Protein AF-Q1H9T3-F1 (afdb_monomer)

Solvent-accessible surface area (backbone atoms only — not comparable to full-atom values): 4826 Å² total; per-residue (Å²): 132,74,70,66,59,57,57,54,52,51,53,49,24,46,49,52,26,45,39,38,77,75,69,66,46,51,59,63,59,51,13,61,74,70,74,48,54,53,69,56,38,56,51,34,34,52,52,34,49,49,54,52,52,51,55,49,52,53,50,51,54,49,49,54,51,52,52,41,43,75,74,67,50,68,84,75,73,75,81,56,85,80,82,109

Structure (mmCIF, N/CA/C/O backbone):
data_AF-Q1H9T3-F1
#
_entry.id   AF-Q1H9T3-F1
#
loop_
_a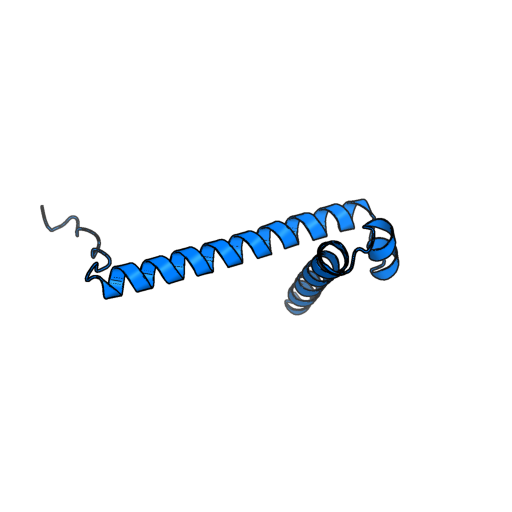tom_site.group_PDB
_atom_site.id
_atom_site.type_symbol
_atom_site.label_atom_id
_atom_site.label_alt_id
_atom_site.label_comp_id
_atom_site.label_asym_id
_atom_site.label_entity_id
_atom_site.label_seq_id
_atom_site.pdbx_PDB_ins_code
_atom_site.Cartn_x
_atom_site.Cartn_y
_atom_site.Cartn_z
_atom_site.occupancy
_atom_site.B_iso_or_equiv
_atom_site.auth_seq_id
_atom_site.auth_comp_id
_atom_site.auth_asym_id
_atom_site.auth_atom_id
_atom_site.pdbx_PDB_model_num
ATOM 1 N N . MET A 1 1 ? 5.922 26.909 -4.022 1.00 40.97 1 MET A N 1
ATOM 2 C CA . MET A 1 1 ? 6.258 25.467 -4.036 1.00 40.97 1 MET A CA 1
ATOM 3 C C . MET A 1 1 ? 5.015 24.755 -4.567 1.00 40.97 1 MET A C 1
ATOM 5 O O . MET A 1 1 ? 3.954 25.005 -4.021 1.00 40.97 1 MET A O 1
ATOM 9 N N . ASN A 1 2 ? 5.082 24.029 -5.689 1.00 47.97 2 ASN A N 1
ATOM 10 C CA . ASN A 1 2 ? 3.888 23.510 -6.384 1.00 47.97 2 ASN A CA 1
ATOM 11 C C . ASN A 1 2 ? 3.329 22.239 -5.711 1.00 47.97 2 ASN A C 1
ATOM 13 O O . ASN A 1 2 ? 3.816 21.143 -5.989 1.00 47.97 2 ASN A O 1
ATOM 17 N N . ASP A 1 3 ? 2.266 22.372 -4.911 1.00 53.44 3 ASP A N 1
ATOM 18 C CA . ASP A 1 3 ? 1.530 21.248 -4.292 1.00 53.44 3 ASP A CA 1
ATOM 19 C C . ASP A 1 3 ? 0.977 20.233 -5.315 1.00 53.44 3 ASP A C 1
ATOM 21 O O . ASP A 1 3 ? 0.879 19.035 -5.044 1.00 53.44 3 ASP A O 1
ATOM 25 N N . PHE A 1 4 ? 0.705 20.673 -6.547 1.00 56.53 4 PHE A N 1
ATOM 26 C CA . PHE A 1 4 ? 0.173 19.824 -7.622 1.00 56.53 4 PHE A CA 1
ATOM 27 C C . PHE A 1 4 ? 1.123 18.698 -8.069 1.00 56.53 4 PHE A C 1
ATOM 29 O O . PHE A 1 4 ? 0.664 17.643 -8.507 1.00 56.53 4 PHE A O 1
ATOM 36 N N . SER A 1 5 ? 2.440 18.882 -7.913 1.00 65.50 5 SER A N 1
ATOM 37 C CA . SER A 1 5 ? 3.447 17.870 -8.276 1.00 65.50 5 SER A CA 1
ATOM 38 C C . SER A 1 5 ? 3.334 16.612 -7.402 1.00 65.50 5 SER A C 1
ATOM 40 O O . SER A 1 5 ? 3.488 15.484 -7.876 1.00 65.50 5 SER A O 1
ATOM 42 N N . HIS A 1 6 ? 2.979 16.787 -6.126 1.00 62.88 6 HIS A N 1
ATOM 43 C CA . HIS A 1 6 ? 2.831 15.684 -5.177 1.00 62.88 6 HIS A CA 1
ATOM 44 C C . HIS A 1 6 ? 1.588 14.834 -5.465 1.00 62.88 6 HIS A C 1
ATOM 46 O O . HIS A 1 6 ? 1.669 13.605 -5.432 1.00 62.88 6 HIS A O 1
ATOM 52 N N . MET A 1 7 ? 0.462 15.465 -5.825 1.00 63.41 7 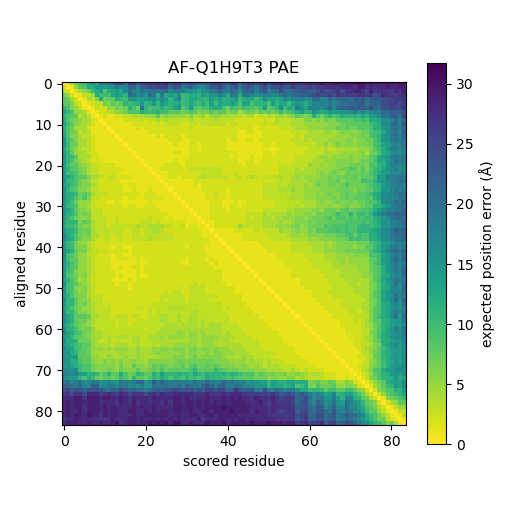MET A N 1
ATOM 53 C CA . MET A 1 7 ? -0.759 14.747 -6.219 1.00 63.41 7 MET A CA 1
ATOM 54 C C . MET A 1 7 ? -0.562 13.929 -7.496 1.00 63.41 7 MET A C 1
ATOM 56 O O . MET A 1 7 ? -1.054 12.803 -7.586 1.00 63.41 7 MET A O 1
ATOM 60 N N . GLN A 1 8 ? 0.167 14.470 -8.475 1.00 82.06 8 GLN A N 1
ATOM 61 C CA . GLN A 1 8 ? 0.479 13.748 -9.706 1.00 82.06 8 GLN A CA 1
ATOM 62 C C . GLN A 1 8 ? 1.343 12.516 -9.415 1.00 82.06 8 GLN A C 1
ATOM 64 O O . GLN A 1 8 ? 1.017 11.417 -9.861 1.00 82.06 8 GLN A O 1
ATOM 69 N N . ARG A 1 9 ? 2.352 12.664 -8.551 1.00 85.31 9 ARG A N 1
ATOM 70 C CA . ARG A 1 9 ? 3.234 11.562 -8.156 1.00 85.31 9 ARG A CA 1
ATOM 71 C C . ARG A 1 9 ? 2.524 10.466 -7.360 1.00 85.31 9 ARG A C 1
ATOM 73 O O . ARG A 1 9 ? 2.835 9.293 -7.532 1.00 85.31 9 ARG A O 1
ATOM 80 N N . HIS A 1 10 ? 1.574 10.815 -6.494 1.00 88.94 10 HIS A N 1
ATOM 81 C CA . HIS A 1 10 ? 0.774 9.814 -5.781 1.00 88.94 10 HIS A CA 1
ATOM 82 C C . HIS A 1 10 ? -0.092 8.995 -6.753 1.00 88.94 10 HIS A C 1
ATOM 84 O O . HIS A 1 10 ? -0.062 7.765 -6.718 1.00 88.94 10 HIS A O 1
ATOM 90 N N . LYS A 1 11 ? -0.777 9.655 -7.700 1.00 91.19 11 LYS A N 1
ATOM 91 C CA . LYS A 1 11 ? -1.545 8.959 -8.749 1.00 91.19 11 LYS A CA 1
ATOM 92 C C . LYS A 1 11 ? -0.668 8.045 -9.606 1.00 91.19 11 LYS A C 1
ATOM 94 O O . LYS A 1 11 ? -1.082 6.940 -9.939 1.00 91.19 11 LYS A O 1
ATOM 99 N N . GLU A 1 12 ? 0.543 8.481 -9.935 1.00 92.62 12 GLU A N 1
ATOM 100 C CA . GLU A 1 12 ? 1.522 7.675 -10.668 1.00 92.62 12 GLU A CA 1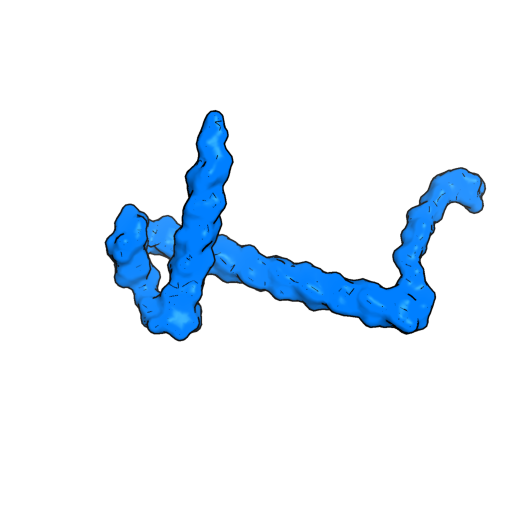
ATOM 101 C C . GLU A 1 12 ? 1.924 6.402 -9.902 1.00 92.62 12 GLU A C 1
ATOM 103 O O . GLU A 1 12 ? 1.971 5.323 -10.492 1.00 92.62 12 GLU A O 1
ATOM 108 N N . LYS A 1 13 ? 2.148 6.484 -8.585 1.00 95.00 13 LYS A N 1
ATOM 109 C CA . LYS A 1 13 ? 2.435 5.299 -7.755 1.00 95.00 13 LYS A CA 1
ATOM 110 C C . LYS A 1 13 ? 1.270 4.311 -7.733 1.00 95.00 13 LYS A C 1
ATOM 112 O O . LYS A 1 13 ? 1.492 3.114 -7.896 1.00 95.00 13 LYS A O 1
ATOM 117 N N . LEU A 1 14 ? 0.039 4.805 -7.585 1.00 96.00 14 LEU A N 1
ATOM 118 C CA . LEU A 1 14 ? -1.159 3.961 -7.630 1.00 96.00 14 LEU A CA 1
ATOM 119 C C . LEU A 1 14 ? -1.346 3.311 -9.006 1.00 96.00 14 LEU A C 1
ATOM 121 O O . LEU A 1 14 ? -1.680 2.134 -9.092 1.00 96.00 14 LEU A O 1
ATOM 125 N N . MET A 1 15 ? -1.060 4.035 -10.089 1.00 95.38 15 MET A N 1
ATOM 126 C CA . MET A 1 15 ? -1.078 3.462 -11.436 1.00 95.38 15 MET A CA 1
ATOM 127 C C . MET A 1 15 ? -0.042 2.342 -11.581 1.00 95.38 15 MET A C 1
ATOM 129 O O . MET A 1 15 ? -0.362 1.276 -12.100 1.00 95.38 15 MET A O 1
ATOM 133 N N . ALA A 1 16 ? 1.185 2.551 -11.094 1.00 96.62 16 ALA A N 1
ATOM 134 C CA . ALA A 1 16 ? 2.219 1.520 -11.098 1.00 96.62 16 ALA A CA 1
ATOM 135 C C . ALA A 1 16 ? 1.811 0.279 -10.289 1.00 96.62 16 ALA A C 1
ATOM 137 O O . ALA A 1 16 ? 2.100 -0.842 -10.709 1.00 96.62 16 ALA A O 1
ATOM 138 N N . TYR A 1 17 ? 1.129 0.478 -9.158 1.00 97.44 17 TYR A N 1
ATOM 139 C CA . TYR A 1 17 ? 0.556 -0.601 -8.360 1.00 97.44 17 TYR A CA 1
ATOM 140 C C . TYR A 1 17 ? -0.457 -1.413 -9.170 1.00 97.44 17 TYR A C 1
ATOM 142 O O . TYR A 1 17 ? -0.201 -2.588 -9.402 1.00 97.44 17 TYR A O 1
ATOM 150 N N . VAL A 1 18 ? -1.514 -0.782 -9.698 1.00 97.38 18 VAL A N 1
ATOM 151 C CA . VAL A 1 18 ? -2.573 -1.455 -10.482 1.00 97.38 18 VAL A CA 1
ATOM 152 C C . VAL A 1 18 ? -1.994 -2.191 -11.691 1.00 97.38 18 VAL A C 1
ATOM 154 O O . VAL A 1 18 ? -2.306 -3.357 -11.933 1.00 97.38 18 VAL A O 1
ATOM 157 N N . LEU A 1 19 ? -1.084 -1.547 -12.431 1.00 96.94 19 LEU A N 1
ATOM 158 C CA . LEU A 1 19 ? -0.431 -2.176 -13.580 1.00 96.94 19 LEU A CA 1
ATOM 159 C C . LEU A 1 19 ? 0.324 -3.451 -13.182 1.00 96.94 19 LEU A C 1
ATOM 161 O O . LEU A 1 19 ? 0.357 -4.409 -13.952 1.00 96.94 19 LEU A O 1
ATOM 165 N N . HIS A 1 20 ? 0.935 -3.471 -11.998 1.00 97.19 20 HIS A N 1
ATOM 166 C CA . HIS A 1 20 ? 1.692 -4.621 -11.528 1.00 97.19 20 HIS A CA 1
ATOM 167 C C . HIS A 1 20 ? 0.807 -5.720 -10.933 1.00 97.19 20 HIS A C 1
ATOM 169 O O . HIS A 1 20 ? 0.978 -6.885 -11.288 1.00 97.19 20 HIS A O 1
ATOM 175 N N . THR A 1 21 ? -0.098 -5.365 -10.020 1.00 96.31 21 THR A N 1
ATOM 176 C CA . THR A 1 21 ? -0.860 -6.320 -9.202 1.00 96.31 21 THR A CA 1
ATOM 177 C C . 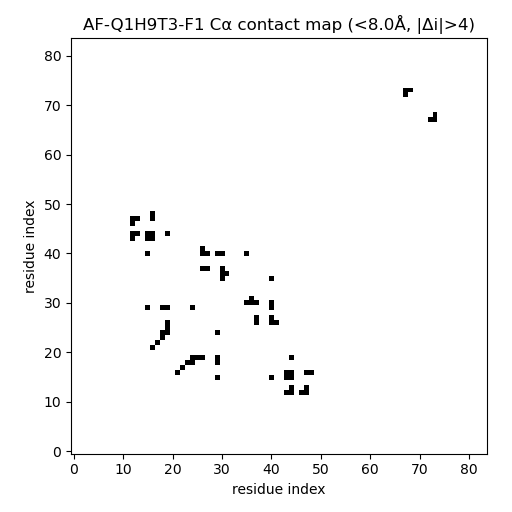THR A 1 21 ? -2.112 -6.830 -9.899 1.00 96.31 21 THR A C 1
ATOM 179 O O . THR A 1 21 ? -2.452 -7.998 -9.736 1.00 96.31 21 THR A O 1
ATOM 182 N N . GLU A 1 22 ? -2.771 -5.993 -10.699 1.00 95.69 22 GLU A N 1
ATOM 183 C CA . GLU A 1 22 ? -4.039 -6.337 -11.346 1.00 95.69 22 GLU A CA 1
ATOM 184 C C . GLU A 1 22 ? -3.843 -6.674 -12.825 1.00 95.69 22 GLU A C 1
ATOM 186 O O . GLU A 1 22 ? -4.473 -7.593 -13.342 1.00 95.69 22 GLU A O 1
ATOM 191 N N . PHE A 1 23 ? -2.964 -5.945 -13.525 1.00 96.62 23 PHE A N 1
ATOM 192 C CA . PHE A 1 23 ? -2.801 -6.103 -14.979 1.00 96.62 23 PHE A CA 1
ATOM 193 C C . PHE A 1 23 ? -1.590 -6.973 -15.363 1.00 96.62 23 PHE A C 1
ATOM 195 O O . PHE A 1 23 ? -1.381 -7.258 -16.541 1.00 96.62 23 PHE A O 1
ATOM 202 N N . GLY A 1 24 ? -0.780 -7.405 -14.389 1.00 95.69 24 GLY A N 1
ATOM 203 C CA . GLY A 1 24 ? 0.308 -8.369 -14.595 1.00 95.69 24 GLY A CA 1
ATOM 204 C C . GLY A 1 24 ? 1.554 -7.826 -15.304 1.00 95.69 24 GLY A C 1
ATOM 205 O O . GLY A 1 24 ? 2.409 -8.604 -15.735 1.00 95.69 24 GLY A O 1
ATOM 206 N N . TYR A 1 25 ? 1.710 -6.505 -15.430 1.00 95.94 25 TYR A N 1
ATOM 207 C CA . TYR A 1 25 ? 2.920 -5.927 -16.010 1.00 95.94 25 TYR A CA 1
ATOM 208 C C . TYR A 1 25 ? 4.134 -6.122 -15.092 1.00 95.94 25 TYR A C 1
ATOM 210 O O . TYR A 1 25 ? 4.077 -6.003 -13.865 1.00 95.94 25 TYR A O 1
ATOM 218 N N . THR A 1 26 ? 5.297 -6.355 -15.701 1.00 95.75 26 THR A N 1
ATOM 219 C CA . THR A 1 26 ? 6.563 -6.425 -14.961 1.00 95.75 26 THR A CA 1
ATOM 220 C C . THR A 1 26 ? 7.005 -5.040 -14.485 1.00 95.75 26 THR A C 1
ATOM 222 O O . THR A 1 26 ? 6.802 -4.034 -15.168 1.00 95.75 26 THR A O 1
ATOM 225 N N . LYS A 1 27 ? 7.729 -4.973 -13.362 1.00 93.62 27 LYS A N 1
ATOM 226 C CA . LYS A 1 27 ? 8.316 -3.712 -12.867 1.00 93.62 27 LYS A CA 1
ATOM 227 C C . LYS A 1 27 ? 9.179 -3.027 -13.931 1.00 93.62 27 LYS A C 1
ATOM 229 O O . LYS A 1 27 ? 9.111 -1.815 -14.094 1.00 93.62 27 LYS A O 1
ATOM 234 N N . SER A 1 28 ? 9.936 -3.801 -14.709 1.00 94.88 28 SER A N 1
ATOM 235 C CA . SER A 1 28 ? 10.785 -3.272 -15.780 1.00 94.88 28 SER A CA 1
ATOM 236 C C . SER A 1 28 ? 9.989 -2.660 -16.939 1.00 94.88 28 SER A C 1
ATOM 238 O O . SER A 1 28 ? 10.412 -1.639 -17.477 1.00 94.88 28 SER A O 1
ATOM 240 N N . SER A 1 29 ? 8.844 -3.234 -17.332 1.00 95.38 29 SER A N 1
ATOM 241 C CA . SER A 1 29 ? 7.990 -2.646 -18.378 1.00 95.38 29 SER A CA 1
ATOM 242 C C . SER A 1 29 ? 7.313 -1.360 -17.910 1.00 95.38 29 SER A C 1
ATOM 244 O O . SER A 1 29 ? 7.286 -0.384 -18.656 1.00 95.38 29 SER A O 1
ATOM 246 N N . ILE A 1 30 ? 6.842 -1.325 -16.660 1.00 94.88 30 ILE A N 1
ATOM 247 C CA . ILE A 1 30 ? 6.219 -0.126 -16.084 1.00 94.88 30 ILE A CA 1
ATOM 248 C C . ILE A 1 30 ? 7.277 0.979 -15.923 1.00 94.88 30 ILE A C 1
ATOM 250 O O . ILE A 1 30 ? 7.032 2.124 -16.287 1.00 94.88 30 ILE A O 1
ATOM 254 N N . ALA A 1 31 ? 8.488 0.645 -15.458 1.00 94.50 31 ALA A N 1
ATOM 255 C CA . ALA A 1 31 ? 9.594 1.597 -15.318 1.00 94.50 31 ALA A CA 1
ATOM 256 C C . ALA A 1 31 ? 9.952 2.274 -16.653 1.00 94.50 31 ALA A C 1
ATOM 258 O O . ALA A 1 31 ? 10.132 3.490 -16.700 1.00 94.50 31 ALA A O 1
ATOM 259 N N . LYS A 1 32 ? 9.972 1.505 -17.754 1.00 94.62 32 LYS A N 1
ATOM 260 C CA . LYS A 1 32 ? 10.157 2.037 -19.114 1.00 94.62 32 LYS A CA 1
ATOM 261 C C . LYS A 1 32 ? 9.015 2.966 -19.531 1.00 94.62 32 LYS A C 1
ATOM 263 O O . LYS A 1 32 ? 9.286 4.057 -20.023 1.00 94.62 32 LYS A O 1
ATOM 268 N N . LEU A 1 33 ? 7.763 2.551 -19.317 1.00 91.50 33 LEU A N 1
ATOM 269 C CA . LEU A 1 33 ? 6.572 3.342 -19.650 1.00 91.50 33 LEU A CA 1
ATOM 270 C C . LEU A 1 33 ? 6.571 4.693 -18.922 1.00 91.50 33 LEU A C 1
ATOM 272 O O . LEU A 1 33 ? 6.326 5.732 -19.529 1.00 91.50 33 LEU A O 1
ATOM 276 N N . MET A 1 34 ? 6.891 4.670 -17.630 1.00 91.50 34 MET A N 1
ATOM 277 C CA . MET A 1 34 ? 6.853 5.838 -16.749 1.00 91.50 34 MET A CA 1
ATOM 278 C C . MET A 1 34 ? 8.170 6.622 -16.719 1.00 91.50 34 MET A C 1
ATOM 280 O O . MET A 1 34 ? 8.268 7.621 -16.015 1.00 91.50 34 MET A O 1
ATOM 284 N N . LYS A 1 35 ? 9.180 6.190 -17.487 1.00 93.00 35 LYS A N 1
ATOM 285 C CA . LYS A 1 35 ? 10.505 6.824 -17.591 1.00 93.00 35 LYS A CA 1
ATOM 286 C C . LYS A 1 35 ? 11.202 7.015 -16.233 1.00 93.00 35 LYS A C 1
ATOM 288 O O . LYS A 1 35 ? 11.854 8.032 -16.009 1.00 93.00 35 LYS A O 1
ATOM 293 N N . ILE A 1 36 ? 11.096 6.026 -15.342 1.00 91.31 36 ILE A N 1
ATOM 294 C CA . ILE A 1 36 ? 11.814 5.996 -14.056 1.00 91.31 36 ILE A CA 1
ATOM 295 C C . ILE A 1 36 ? 12.714 4.764 -13.945 1.00 91.31 36 ILE A C 1
ATOM 297 O O . ILE A 1 36 ? 12.585 3.811 -14.713 1.00 91.31 36 ILE A O 1
ATOM 301 N N . SER A 1 37 ? 13.643 4.763 -12.986 1.00 91.00 37 SER A N 1
ATOM 302 C CA . SER A 1 37 ? 14.527 3.612 -12.785 1.00 91.00 37 SER A CA 1
ATOM 303 C C . SER A 1 37 ? 13.760 2.390 -12.247 1.00 91.00 37 SER A C 1
ATOM 305 O O . SER A 1 37 ? 12.786 2.544 -11.502 1.00 91.00 37 SER A O 1
ATOM 307 N N . PRO A 1 38 ? 14.198 1.153 -12.557 1.00 87.19 38 PRO A N 1
ATOM 308 C CA . PRO A 1 38 ? 13.596 -0.059 -11.999 1.00 87.19 38 PRO A CA 1
ATOM 309 C C . PRO A 1 38 ? 13.616 -0.107 -10.463 1.00 87.19 38 PRO A C 1
ATOM 311 O O . PRO A 1 38 ? 12.681 -0.620 -9.849 1.00 87.19 38 PRO A O 1
ATOM 314 N N . GLN A 1 39 ? 14.653 0.451 -9.831 1.00 91.88 39 GLN A N 1
ATOM 315 C CA . GLN A 1 39 ? 14.760 0.552 -8.374 1.00 91.88 39 GLN A CA 1
ATOM 316 C C . GLN A 1 39 ? 13.675 1.474 -7.811 1.00 91.88 39 GLN A C 1
ATOM 318 O O . GLN A 1 39 ? 12.959 1.089 -6.886 1.00 91.88 39 GLN A O 1
ATOM 323 N N . GLN A 1 40 ? 13.503 2.656 -8.413 1.00 93.19 40 GLN A N 1
ATOM 324 C CA . GLN A 1 40 ? 12.461 3.601 -8.020 1.00 93.19 40 GLN A CA 1
ATOM 325 C C . GLN A 1 40 ? 11.061 3.014 -8.247 1.00 93.19 40 GLN A C 1
ATOM 327 O O . GLN A 1 40 ? 10.186 3.186 -7.404 1.00 93.19 40 GLN A O 1
ATOM 332 N N . MET A 1 41 ? 10.860 2.252 -9.325 1.00 94.88 41 MET A N 1
ATOM 333 C CA . MET A 1 41 ? 9.607 1.534 -9.576 1.00 94.88 41 MET A CA 1
ATOM 334 C C . MET A 1 41 ? 9.297 0.505 -8.481 1.00 94.88 41 MET A C 1
ATOM 336 O O . MET A 1 41 ? 8.172 0.421 -7.991 1.00 94.88 41 MET A O 1
ATOM 340 N N . GLY A 1 42 ? 10.305 -0.263 -8.057 1.00 94.19 42 GLY A N 1
ATOM 341 C CA . GLY A 1 42 ? 10.160 -1.207 -6.950 1.00 94.19 42 GLY A CA 1
ATOM 342 C C . GLY A 1 42 ? 9.750 -0.528 -5.641 1.00 94.19 42 GLY A C 1
ATOM 343 O O . GLY A 1 42 ? 8.912 -1.065 -4.918 1.00 94.19 42 GLY A O 1
ATOM 344 N N . GLN A 1 43 ? 10.304 0.653 -5.360 1.00 95.62 43 GLN A N 1
ATOM 345 C CA . GLN A 1 43 ? 9.918 1.469 -4.209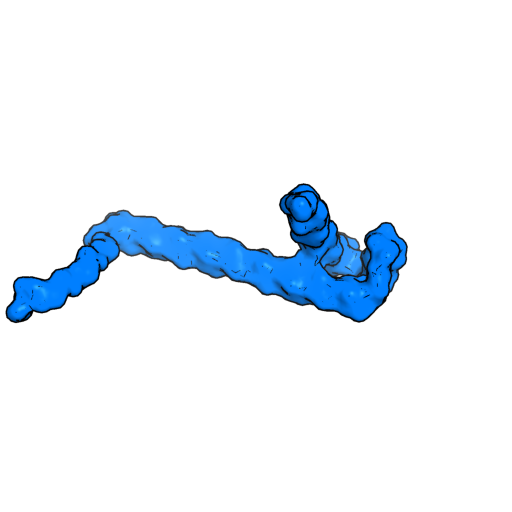 1.00 95.62 43 GLN A CA 1
ATOM 346 C C . GLN A 1 43 ? 8.477 1.981 -4.334 1.00 95.62 43 GLN A C 1
ATOM 348 O O . GLN A 1 43 ? 7.705 1.833 -3.394 1.00 95.62 43 GLN A O 1
ATOM 353 N N . TRP A 1 44 ? 8.096 2.524 -5.493 1.00 95.94 44 TRP A N 1
ATOM 354 C CA . TRP A 1 44 ? 6.756 3.070 -5.729 1.00 95.94 44 TRP A CA 1
ATOM 355 C C . TRP A 1 44 ? 5.652 2.041 -5.520 1.00 95.94 44 TRP A C 1
ATOM 357 O O . TRP A 1 44 ? 4.682 2.323 -4.825 1.00 95.94 44 TRP A O 1
ATOM 367 N N . ILE A 1 45 ? 5.824 0.839 -6.072 1.00 96.00 45 ILE A N 1
ATOM 368 C CA . ILE A 1 45 ? 4.857 -0.251 -5.912 1.00 96.00 45 ILE A CA 1
ATOM 369 C C . ILE A 1 45 ? 4.727 -0.651 -4.438 1.00 96.00 45 ILE A C 1
ATOM 371 O O . ILE A 1 45 ? 3.622 -0.906 -3.970 1.00 96.00 45 ILE A O 1
ATOM 375 N N . ARG A 1 46 ? 5.840 -0.688 -3.690 1.00 96.19 46 ARG A N 1
ATOM 376 C CA . ARG A 1 46 ? 5.820 -1.027 -2.260 1.00 96.19 46 ARG A CA 1
ATOM 377 C C . ARG A 1 46 ? 5.096 0.038 -1.436 1.00 96.19 46 ARG A C 1
ATOM 379 O O . ARG A 1 46 ? 4.271 -0.307 -0.601 1.00 96.19 46 ARG A O 1
ATOM 386 N N . GLU A 1 47 ? 5.394 1.312 -1.679 1.00 96.00 47 GLU A N 1
ATOM 387 C CA . GLU A 1 47 ? 4.731 2.433 -1.004 1.00 96.00 47 GLU A CA 1
ATOM 388 C C . GLU A 1 47 ? 3.228 2.445 -1.290 1.00 96.00 47 GLU A C 1
ATOM 390 O O . GLU A 1 47 ? 2.435 2.514 -0.358 1.00 96.00 47 GLU A O 1
ATOM 395 N N . ALA A 1 48 ? 2.835 2.283 -2.556 1.00 96.56 48 ALA A N 1
ATOM 396 C CA . ALA A 1 48 ? 1.429 2.191 -2.934 1.00 96.56 48 ALA A CA 1
ATOM 397 C C . ALA A 1 48 ? 0.727 0.990 -2.281 1.00 96.56 48 ALA A C 1
ATOM 399 O O . ALA A 1 48 ? -0.403 1.129 -1.825 1.00 96.56 48 ALA A O 1
ATOM 400 N N . ASN A 1 49 ? 1.394 -0.166 -2.172 1.00 96.69 49 ASN A N 1
ATOM 401 C CA . ASN A 1 49 ? 0.837 -1.320 -1.466 1.00 96.69 49 ASN A CA 1
ATOM 402 C C . ASN A 1 49 ? 0.550 -1.001 0.009 1.00 96.69 49 ASN A C 1
ATOM 404 O O . ASN A 1 49 ? -0.547 -1.278 0.485 1.00 96.69 49 ASN A O 1
ATOM 408 N N . TYR A 1 50 ? 1.493 -0.363 0.713 1.00 97.38 50 TYR A N 1
ATOM 409 C CA . TYR A 1 50 ? 1.263 0.068 2.095 1.00 97.38 50 TYR A CA 1
ATOM 410 C C . TYR A 1 50 ? 0.122 1.080 2.203 1.00 97.38 50 TYR A C 1
ATOM 412 O O . TYR A 1 50 ? -0.705 0.970 3.100 1.00 97.38 50 TYR A O 1
ATOM 420 N N . GLU A 1 51 ? 0.040 2.048 1.290 1.00 95.31 51 GLU A N 1
ATOM 421 C CA . GLU A 1 51 ? -1.059 3.019 1.269 1.00 95.31 51 GLU A CA 1
ATOM 422 C C . GLU A 1 51 ? -2.419 2.328 1.066 1.00 95.31 51 GLU A C 1
ATOM 424 O O . GLU A 1 51 ? -3.393 2.675 1.736 1.00 95.31 51 GLU A O 1
ATOM 429 N N . VAL A 1 52 ? -2.504 1.328 0.184 1.00 95.88 52 VAL A N 1
ATOM 430 C CA . VAL A 1 52 ? -3.728 0.541 -0.040 1.00 95.88 52 VAL A CA 1
ATOM 431 C C . VAL A 1 52 ? -4.109 -0.259 1.208 1.00 95.88 52 VAL A C 1
ATOM 433 O O . VAL A 1 52 ? -5.265 -0.193 1.633 1.00 95.88 52 VAL A O 1
ATOM 436 N N . GLU A 1 53 ? -3.152 -0.957 1.825 1.00 96.19 53 GLU A N 1
ATOM 437 C CA . GLU A 1 53 ? -3.365 -1.729 3.057 1.00 96.19 53 GLU A CA 1
ATOM 438 C C . GLU A 1 53 ? -3.816 -0.832 4.216 1.00 96.19 53 GLU A C 1
ATOM 440 O O . GLU A 1 53 ? -4.824 -1.119 4.860 1.00 96.19 53 GLU A O 1
ATOM 445 N N . ILE A 1 54 ? -3.139 0.300 4.439 1.00 96.31 54 ILE A N 1
ATOM 446 C CA . ILE A 1 54 ? -3.503 1.278 5.475 1.00 96.31 54 ILE A CA 1
ATOM 447 C C . ILE A 1 54 ? -4.928 1.780 5.257 1.00 96.31 54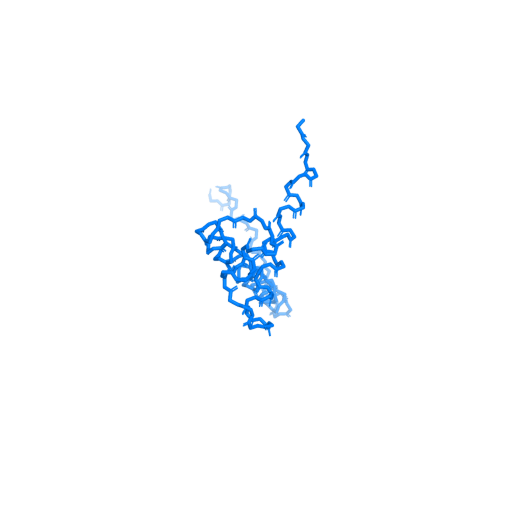 ILE A C 1
ATOM 449 O O . ILE A 1 54 ? -5.719 1.807 6.197 1.00 96.31 54 ILE A O 1
ATOM 453 N N . ASN A 1 55 ? -5.280 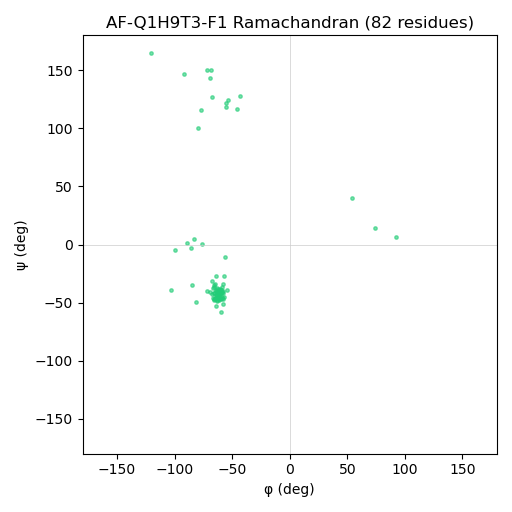2.152 4.025 1.00 95.81 55 ASN A N 1
ATOM 454 C CA . ASN A 1 55 ? -6.627 2.623 3.719 1.00 95.81 55 ASN A CA 1
ATOM 455 C C . ASN A 1 55 ? -7.684 1.523 3.917 1.00 95.81 55 ASN A C 1
ATOM 457 O O . ASN A 1 55 ? -8.804 1.833 4.322 1.00 95.81 55 ASN A O 1
ATOM 461 N N . SER A 1 56 ? -7.360 0.252 3.649 1.00 95.88 56 SER A N 1
ATOM 462 C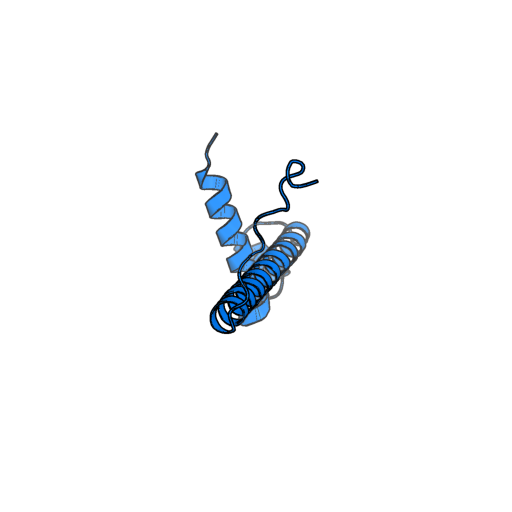 CA . SER A 1 56 ? -8.257 -0.872 3.962 1.00 95.88 56 SER A CA 1
ATOM 463 C C . SER A 1 56 ? -8.468 -1.005 5.463 1.00 95.88 56 SER A C 1
ATOM 465 O O . SER A 1 56 ? -9.604 -0.929 5.928 1.00 95.88 56 SER A O 1
ATOM 467 N N . LEU A 1 57 ? -7.376 -1.076 6.225 1.00 97.44 57 LEU A N 1
ATOM 468 C CA . LEU A 1 57 ? -7.410 -1.205 7.680 1.00 97.44 57 LEU A CA 1
ATOM 469 C C . LEU A 1 57 ? -8.159 -0.042 8.337 1.00 97.44 57 LEU A C 1
ATOM 471 O O . LEU A 1 57 ? -8.955 -0.248 9.247 1.00 97.44 57 LEU A O 1
ATOM 475 N N . GLN A 1 58 ? -7.964 1.187 7.858 1.00 97.69 58 GLN A N 1
ATOM 476 C CA . GLN A 1 58 ? -8.698 2.353 8.352 1.00 97.69 58 GLN A CA 1
ATOM 477 C C . GLN A 1 58 ? -10.206 2.236 8.110 1.00 97.69 58 GLN A C 1
ATOM 479 O O . GLN A 1 58 ? -10.988 2.586 8.996 1.00 97.69 58 GLN A O 1
ATOM 484 N N . ARG A 1 59 ? -10.629 1.734 6.941 1.00 97.75 59 ARG A N 1
ATOM 485 C CA . ARG A 1 59 ? -12.050 1.484 6.653 1.00 97.75 59 ARG A CA 1
ATOM 486 C C . ARG A 1 59 ? -12.622 0.387 7.546 1.00 97.75 59 ARG A C 1
ATOM 488 O O . ARG A 1 59 ? -13.727 0.557 8.048 1.00 97.75 59 ARG A O 1
ATOM 495 N N . GLU A 1 60 ? -11.876 -0.688 7.776 1.00 97.56 60 GLU A N 1
ATOM 496 C CA . GLU A 1 60 ? -12.279 -1.787 8.662 1.00 97.56 60 GLU A CA 1
ATOM 497 C C . GL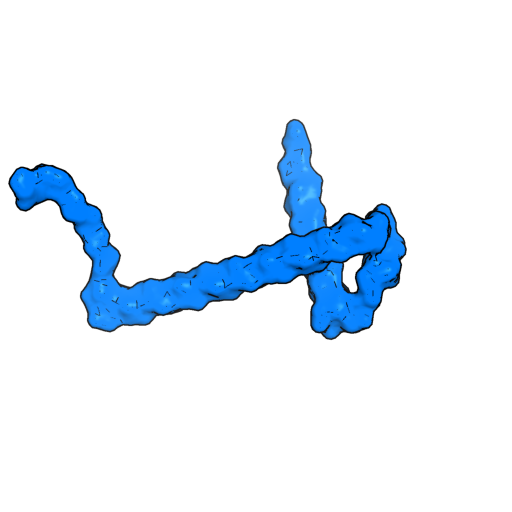U A 1 60 ? -12.433 -1.310 10.111 1.00 97.56 60 GLU A C 1
ATOM 499 O O . GLU A 1 60 ? -13.479 -1.513 10.725 1.00 97.56 60 GLU A O 1
ATOM 504 N N . VAL A 1 61 ? -11.445 -0.578 10.634 1.00 96.56 61 VAL A N 1
ATOM 505 C CA . VAL A 1 61 ? -11.506 0.034 11.972 1.00 96.56 61 VAL A CA 1
ATOM 506 C C . VAL A 1 61 ? -12.683 1.002 12.081 1.00 96.56 61 VAL A C 1
ATOM 508 O O . VAL A 1 61 ? -13.381 1.021 13.096 1.00 96.56 61 VAL A O 1
ATOM 511 N N . PHE A 1 62 ? -12.928 1.808 11.047 1.00 96.19 62 PHE A N 1
ATOM 512 C CA . PHE A 1 62 ? -14.076 2.708 11.024 1.00 96.19 62 PHE A CA 1
ATOM 513 C C . PHE A 1 62 ? -15.404 1.940 11.043 1.00 96.19 62 PHE A C 1
ATOM 515 O O . PHE A 1 62 ? -16.294 2.315 11.804 1.00 96.19 62 PHE A O 1
ATOM 522 N N . GLY A 1 63 ? -15.524 0.862 10.264 1.00 96.38 63 GLY A N 1
ATOM 523 C CA . GLY A 1 63 ? -16.691 -0.023 10.266 1.00 96.38 63 GLY A CA 1
ATOM 524 C C . GLY A 1 63 ? -16.958 -0.609 11.651 1.00 96.38 63 GLY A C 1
ATOM 525 O O . GLY A 1 63 ? -18.038 -0.407 12.201 1.00 96.38 63 GLY A O 1
ATOM 526 N N . LEU A 1 64 ? -15.934 -1.197 12.274 1.00 96.31 64 LEU A N 1
ATOM 527 C CA . LEU A 1 64 ? -16.018 -1.732 13.637 1.00 96.31 64 LEU A CA 1
ATOM 528 C C . LEU A 1 64 ? -16.434 -0.667 14.655 1.00 96.31 64 LEU A C 1
ATOM 530 O O . LEU A 1 64 ? -17.246 -0.927 15.540 1.00 96.31 64 LEU A O 1
ATOM 534 N N . LYS A 1 65 ? -15.924 0.563 14.525 1.00 95.00 65 LYS A N 1
ATOM 535 C CA . LYS A 1 65 ? -16.341 1.675 15.387 1.00 95.00 65 LYS A CA 1
ATOM 536 C C . LYS A 1 65 ? -17.837 1.971 15.244 1.00 95.00 65 LYS A C 1
ATOM 538 O O . LYS A 1 65 ? -18.492 2.212 16.255 1.00 95.00 65 LYS A O 1
ATOM 543 N N . GLN A 1 66 ? -18.375 1.961 14.024 1.00 94.88 66 GLN A N 1
ATOM 544 C CA . GLN A 1 66 ? -19.810 2.165 13.801 1.00 94.88 66 GLN A CA 1
ATOM 545 C C . GLN A 1 66 ? -20.642 1.016 14.378 1.00 94.88 66 GLN A C 1
ATOM 547 O O . GLN A 1 66 ? -21.653 1.275 15.027 1.00 94.88 66 GLN A O 1
ATOM 552 N N . GLU A 1 67 ? -20.204 -0.232 14.204 1.00 95.38 67 GLU A N 1
ATOM 553 C CA . GLU A 1 67 ? -20.869 -1.409 14.780 1.00 95.38 67 GLU A CA 1
ATOM 554 C C . GLU A 1 67 ? -20.918 -1.335 16.311 1.00 95.38 67 GLU A C 1
ATOM 556 O O . GLU A 1 67 ? -21.980 -1.492 16.910 1.00 95.38 67 GLU A O 1
ATOM 561 N N . LEU A 1 68 ? -19.799 -0.998 16.957 1.00 94.19 68 LEU A N 1
ATOM 562 C CA . LEU A 1 68 ? -19.748 -0.803 18.407 1.00 94.19 68 LEU A CA 1
ATOM 563 C C . LEU A 1 68 ? -20.705 0.307 18.867 1.00 94.19 68 LEU A C 1
ATOM 565 O O . LEU A 1 68 ? -21.421 0.134 19.852 1.00 94.19 68 LEU A O 1
ATOM 569 N N . MET A 1 69 ? -20.780 1.420 18.135 1.00 91.75 69 MET A N 1
ATOM 570 C CA . MET A 1 69 ? -21.729 2.494 18.446 1.00 91.75 69 MET A CA 1
ATOM 571 C C . MET A 1 69 ? -23.189 2.039 18.338 1.00 91.75 69 MET A C 1
ATOM 573 O O . MET A 1 69 ? -24.002 2.410 19.183 1.00 91.75 69 MET A O 1
ATOM 577 N N . GLN A 1 70 ? -23.525 1.207 17.349 1.00 92.81 70 GLN A N 1
ATOM 578 C CA . GLN A 1 70 ? -24.868 0.629 17.202 1.00 92.81 70 GLN A CA 1
ATOM 579 C C . GLN A 1 70 ? -25.211 -0.356 18.325 1.00 92.81 70 GLN A C 1
ATOM 581 O O . GLN A 1 70 ? -26.365 -0.436 18.738 1.00 92.81 70 GLN A O 1
ATOM 586 N N . LEU A 1 71 ? -24.212 -1.062 18.859 1.00 94.56 71 LEU A N 1
ATOM 587 C CA . LEU A 1 71 ? -24.354 -1.943 20.020 1.00 94.56 71 LEU A CA 1
ATOM 588 C C . LEU A 1 71 ? -24.441 -1.183 21.359 1.00 94.56 71 LEU A C 1
ATOM 590 O O . LEU A 1 71 ? -24.575 -1.809 22.409 1.00 94.56 71 LEU A O 1
ATOM 594 N N . GLY A 1 72 ? -24.386 0.153 21.342 1.00 89.38 72 GLY A N 1
ATOM 595 C CA . GLY A 1 72 ? -24.520 0.998 22.531 1.00 89.38 72 GLY A CA 1
ATOM 596 C C . GLY A 1 72 ? -23.199 1.350 23.218 1.00 89.38 72 GLY A C 1
ATOM 597 O O . GLY A 1 72 ? -23.219 1.993 24.268 1.00 89.38 72 GLY A O 1
ATOM 598 N N . TYR A 1 73 ? -22.051 0.988 22.636 1.00 88.94 73 TYR A N 1
ATOM 599 C CA . TYR A 1 73 ? -20.755 1.460 23.118 1.00 88.94 73 TYR A CA 1
ATOM 600 C C . TYR A 1 73 ? -20.536 2.907 22.669 1.00 88.94 73 TYR A C 1
ATOM 602 O O . TYR A 1 73 ? -20.416 3.202 21.481 1.00 88.94 73 TYR A O 1
ATOM 610 N N . SER A 1 74 ? -20.450 3.832 23.618 1.00 78.19 74 SER A N 1
ATOM 611 C CA . SER A 1 74 ? -20.032 5.203 23.341 1.00 78.19 74 SER A CA 1
ATOM 612 C C . SER A 1 74 ? -18.515 5.337 23.516 1.00 78.19 74 SER A C 1
ATOM 614 O O . SER A 1 74 ? -17.928 4.676 24.377 1.00 78.19 74 SER A O 1
ATOM 616 N N . PRO A 1 75 ? -17.842 6.190 22.721 1.00 76.81 75 PRO A N 1
ATOM 617 C CA . PRO A 1 75 ? -16.485 6.597 23.046 1.00 76.81 75 PRO A CA 1
ATOM 618 C C . PRO A 1 75 ? -16.500 7.181 24.459 1.00 76.81 75 PRO A C 1
ATOM 620 O O . PRO A 1 75 ? -17.208 8.163 24.700 1.00 76.81 75 PRO A O 1
ATOM 623 N N . MET A 1 76 ? -15.763 6.577 25.396 1.00 69.81 76 MET A N 1
ATOM 624 C CA . MET A 1 76 ? -15.604 7.169 26.720 1.00 69.81 76 MET A CA 1
ATOM 625 C C . MET A 1 76 ? -15.053 8.584 26.524 1.00 69.81 76 MET A C 1
ATOM 627 O O . MET A 1 76 ? -13.992 8.759 25.919 1.00 69.81 76 MET A O 1
ATOM 631 N N . LYS A 1 77 ? -15.778 9.600 27.014 1.00 60.81 77 LYS A N 1
ATOM 632 C CA . LYS A 1 77 ? -15.149 10.889 27.311 1.00 60.81 77 LYS A CA 1
ATOM 633 C C . LYS A 1 77 ? -13.975 10.551 28.223 1.00 60.81 77 LYS A C 1
ATOM 635 O O . LYS A 1 77 ? -14.167 9.842 29.207 1.00 60.81 77 LYS A O 1
ATOM 640 N N . SER A 1 78 ? -12.773 10.966 27.840 1.00 56.62 78 SER A N 1
ATOM 641 C CA . SER A 1 78 ? -11.587 10.848 28.685 1.00 56.62 78 SER A CA 1
ATOM 642 C C . SER A 1 78 ? -11.951 11.244 30.114 1.00 56.62 78 SER A C 1
ATOM 644 O O . SER A 1 78 ? -12.539 12.312 30.284 1.00 56.62 78 SER A O 1
ATOM 646 N N . LEU A 1 79 ? -11.633 10.382 31.087 1.00 57.56 79 LEU A N 1
ATOM 647 C CA . LEU A 1 79 ? -11.693 10.713 32.511 1.00 57.56 79 LEU A CA 1
ATOM 648 C C . LEU A 1 79 ? -11.035 12.079 32.686 1.00 57.56 79 LEU A C 1
ATOM 650 O O . LEU A 1 79 ? -9.862 12.244 32.332 1.00 57.56 79 LEU A O 1
ATOM 654 N N . ASP A 1 80 ? -11.812 13.060 33.131 1.00 56.88 80 ASP A N 1
ATOM 655 C CA . ASP A 1 80 ? -11.265 14.356 33.477 1.00 56.88 80 ASP A CA 1
ATOM 656 C C . ASP A 1 80 ? -10.399 14.126 34.726 1.00 56.88 80 ASP A C 1
ATOM 658 O O . ASP A 1 80 ? -10.880 13.525 35.689 1.00 56.88 80 ASP A O 1
ATOM 662 N N . PRO A 1 81 ? -9.119 14.533 34.751 1.00 58.56 81 PRO A N 1
ATOM 663 C CA . PRO A 1 81 ? -8.291 14.424 35.951 1.00 58.56 81 PRO A CA 1
ATOM 664 C C . PRO A 1 81 ? -8.883 15.133 37.181 1.00 58.56 81 PRO A C 1
ATOM 666 O O . PRO A 1 81 ? -8.355 14.961 38.272 1.00 58.56 81 PRO A O 1
ATOM 669 N N . SER A 1 82 ? -9.938 15.937 37.006 1.00 57.66 82 SER A N 1
ATOM 670 C CA . SER A 1 82 ? -10.710 16.570 38.079 1.00 57.66 82 SER A CA 1
ATOM 671 C C . SER A 1 82 ? -11.842 15.714 38.676 1.00 57.66 82 SER A C 1
ATOM 673 O O . SER A 1 82 ? -12.456 16.151 39.647 1.00 57.66 82 SER A O 1
ATOM 675 N N . ASP A 1 83 ? -12.096 14.503 38.162 1.00 52.66 83 ASP A N 1
ATOM 676 C CA . ASP A 1 83 ? -13.083 13.552 38.712 1.00 52.66 83 ASP A CA 1
ATOM 677 C C . ASP A 1 83 ? -12.539 12.700 39.893 1.00 52.66 83 ASP A C 1
ATOM 679 O O . ASP A 1 83 ? -13.243 11.811 40.382 1.00 52.66 83 ASP A O 1
ATOM 683 N N . PHE A 1 84 ? -11.308 12.960 40.363 1.00 53.94 84 PHE A N 1
ATOM 684 C CA . PHE A 1 84 ? -10.680 12.330 41.540 1.00 53.94 84 PHE A CA 1
ATOM 685 C C . PHE A 1 84 ? -10.275 13.353 42.605 1.00 53.94 84 PHE A C 1
ATOM 687 O O . PHE A 1 84 ? -9.634 14.366 42.244 1.00 53.94 84 PHE A O 1
#

Secondary structure (DSSP, 8-state):
--THHHHHHHHHHHHHHHHHHTS---HHHHHHHTT--HHHHHHHHHHHHHHHHHHHHHHHHHHHHHHHHHTT-PPPP---TT--

Radius of gyration: 20.38 Å; Cα contacts (8 Å, |Δi|>4): 40; chains: 1; bounding box: 40×34×61 Å

Nearest PDB structures (foldseek):
  7bhy-assembly1_A  TM=9.158E-01  e=4.665E-02  Bacillus subtilis subsp. subtilis str. 168
  7bhy-assembly2_C-2  TM=9.338E-01  e=8.411E-02  Bacillus subtilis subsp. subtilis str. 168
  7bhy-assembly1_B  TM=9.359E-01  e=8.980E-02  Bacillus subtilis subsp. subtilis str. 168
  2efo-assembly1_A  TM=6.711E-01  e=1.619E-01  Sulfurisphaera tokodaii str. 7
  3hug-assembly1_C  TM=6.822E-01  e=6.407E-01  Mycobacterium tuberculosis H37Rv

Sequence (84 aa):
MNDFSHMQRHKEKLMAYVLHTEFGYTKSSIAKLMKISPQQMGQWIREANYEVEINSLQREVFGLKQELMQLGYSPMKSLDPSDF

Foldseek 3Di:
DDPVVVVVLLVLLLVLQCCVPPVPDDLVVSCVVVVHDSVVSVVSNVVNVVVVVVVVVVVVVVVVVVVCVVVVDDDPPPDDPVVD

Mean predicted aligned error: 8.02 Å

pLDDT: mean 86.96, std 15.19, range [40.97, 97.75]